Protein AF-A0A952SHS4-F1 (afdb_monomer_lite)

Radius of gyration: 13.52 Å; chains: 1; bounding box: 35×30×28 Å

pLDDT: mean 80.65, std 12.37, range [38.53, 92.38]

Foldseek 3Di:
DDFFPDFDADPPPRDGQETEGADEPDDDPVVPVVVVVVCVVCVVVNYHYAYHYPPDDDDPVRVCVSVVVDPPD

Sequence (73 aa):
LKRVDFALVHPGSRQVEQVVQIEPQSHELHQVESQQIIESLLDTAGIKLRKLQAKRTYPLAHLATRLELTAED

Secondary structure (DSSP, 8-state):
----SEEEE-TTT--EEEEEEEE-SS--GGGHHHHHHHHHHHHHTTPEEEEEETT----HHHHHHHTT-----

Structure (mmCIF, N/CA/C/O backbone):
data_AF-A0A952SHS4-F1
#
_entry.id   AF-A0A952SHS4-F1
#
loop_
_atom_site.group_PDB
_atom_site.id
_atom_site.type_symbol
_atom_site.label_atom_id
_atom_site.label_alt_id
_atom_site.label_comp_id
_atom_site.label_asym_id
_atom_site.label_entity_id
_atom_site.label_seq_id
_atom_site.pdbx_PDB_ins_code
_atom_site.Cartn_x
_atom_site.Cartn_y
_atom_site.Cartn_z
_atom_site.occupancy
_atom_site.B_iso_or_equiv
_atom_site.auth_seq_id
_atom_site.auth_comp_id
_atom_site.auth_asym_id
_atom_site.auth_atom_id
_atom_site.pdbx_PDB_model_num
ATOM 1 N N . LEU A 1 1 ? 1.610 19.903 6.459 1.00 47.47 1 LEU A N 1
ATOM 2 C CA . LEU A 1 1 ? 1.421 18.459 6.196 1.00 47.47 1 LEU A CA 1
ATOM 3 C C . LEU A 1 1 ? 1.678 18.170 4.722 1.00 47.47 1 LEU A C 1
ATOM 5 O O . LEU A 1 1 ? 0.805 18.410 3.902 1.00 47.47 1 LEU A O 1
ATOM 9 N N . LYS A 1 2 ? 2.877 17.715 4.362 1.00 56.44 2 LYS A N 1
ATOM 10 C CA . LYS A 1 2 ? 3.152 17.140 3.038 1.00 56.44 2 LYS A CA 1
ATOM 11 C C . LYS A 1 2 ? 4.241 16.095 3.214 1.00 56.44 2 LYS A C 1
ATOM 13 O O . LYS A 1 2 ? 5.372 16.481 3.480 1.00 56.44 2 LYS A O 1
ATOM 18 N N . ARG A 1 3 ? 3.890 14.810 3.137 1.00 65.69 3 ARG A N 1
ATOM 19 C CA . ARG A 1 3 ? 4.883 13.718 3.133 1.00 65.69 3 ARG A CA 1
ATOM 20 C C . ARG A 1 3 ? 4.479 12.437 2.419 1.00 65.69 3 ARG A C 1
ATOM 22 O O . ARG A 1 3 ? 5.276 11.513 2.365 1.00 65.69 3 ARG A O 1
ATOM 29 N N . VAL A 1 4 ? 3.274 12.390 1.870 1.00 68.50 4 VAL A N 1
ATOM 30 C CA . VAL A 1 4 ? 2.885 11.337 0.939 1.00 68.50 4 VAL A CA 1
ATOM 31 C C . VAL A 1 4 ? 3.048 11.913 -0.459 1.00 68.50 4 VAL A C 1
ATOM 33 O O . VAL A 1 4 ? 2.549 13.010 -0.720 1.00 68.50 4 VAL A O 1
ATOM 36 N N . ASP A 1 5 ? 3.754 11.198 -1.329 1.00 81.56 5 ASP A N 1
ATOM 37 C CA . ASP A 1 5 ? 3.993 11.633 -2.704 1.00 81.56 5 ASP A CA 1
ATOM 38 C C . ASP A 1 5 ? 2.787 11.324 -3.593 1.00 81.56 5 ASP A C 1
ATOM 40 O O . ASP A 1 5 ? 2.413 12.140 -4.433 1.00 81.56 5 ASP A O 1
ATOM 44 N N . PHE A 1 6 ? 2.136 10.177 -3.384 1.00 85.19 6 PHE A N 1
ATOM 45 C CA . PHE A 1 6 ? 0.900 9.816 -4.077 1.00 85.19 6 PHE A CA 1
ATOM 46 C C . PHE A 1 6 ? 0.086 8.777 -3.298 1.00 85.19 6 PHE A C 1
ATOM 48 O O . PHE A 1 6 ? 0.611 8.047 -2.459 1.00 85.19 6 PHE A O 1
ATOM 55 N N . ALA A 1 7 ? -1.216 8.721 -3.573 1.00 86.81 7 ALA A N 1
ATOM 56 C CA . ALA A 1 7 ? -2.160 7.787 -2.968 1.00 86.81 7 ALA A CA 1
ATOM 57 C C . ALA A 1 7 ? -2.746 6.867 -4.042 1.00 86.81 7 ALA A C 1
ATOM 59 O O . ALA A 1 7 ? -3.025 7.317 -5.155 1.00 86.81 7 ALA A O 1
ATOM 60 N N . LEU A 1 8 ? -2.952 5.597 -3.703 1.00 85.12 8 LEU A N 1
ATOM 61 C CA . LEU A 1 8 ? -3.703 4.660 -4.527 1.00 85.12 8 LEU A CA 1
ATOM 62 C C . LEU A 1 8 ? -5.112 4.548 -3.953 1.00 85.12 8 LEU A C 1
ATOM 64 O O . LEU A 1 8 ? -5.314 4.309 -2.759 1.00 85.12 8 LEU A O 1
ATOM 68 N N . VAL A 1 9 ? -6.075 4.799 -4.831 1.00 87.56 9 VAL A N 1
ATOM 69 C CA . VAL A 1 9 ? -7.486 4.940 -4.494 1.00 87.56 9 VAL A CA 1
ATOM 70 C C . VAL A 1 9 ? -8.246 3.822 -5.180 1.00 87.56 9 VAL A C 1
ATOM 72 O O . VAL A 1 9 ? -8.110 3.638 -6.391 1.00 87.56 9 VAL A O 1
ATOM 75 N N . HIS A 1 10 ? -9.070 3.112 -4.417 1.00 85.75 10 HIS A N 1
ATOM 76 C CA . HIS A 1 10 ? -9.914 2.064 -4.963 1.00 85.75 10 HIS A CA 1
ATOM 77 C C . HIS A 1 10 ? -10.915 2.659 -5.975 1.00 85.75 10 HIS A C 1
ATOM 79 O O . HIS A 1 10 ? -11.631 3.613 -5.635 1.00 85.75 10 HIS A O 1
ATOM 85 N N . PRO A 1 11 ? -11.019 2.122 -7.207 1.00 81.81 11 PRO A N 1
ATOM 86 C CA . PRO A 1 11 ? -11.798 2.745 -8.280 1.00 81.81 11 PRO A CA 1
ATOM 87 C C . PRO A 1 11 ? -13.307 2.794 -7.997 1.00 81.81 11 PRO A C 1
ATOM 89 O O . PRO A 1 11 ? -13.990 3.696 -8.483 1.00 81.81 11 PRO A O 1
ATOM 92 N N . GLY A 1 12 ? -13.835 1.858 -7.199 1.00 88.50 12 GLY A N 1
ATOM 93 C CA . GLY A 1 12 ? -15.259 1.801 -6.853 1.00 88.50 12 GLY A CA 1
ATOM 94 C C . GLY A 1 12 ? -15.624 2.628 -5.618 1.00 88.50 12 GLY A C 1
ATOM 95 O O . GLY A 1 12 ? -16.455 3.531 -5.680 1.00 88.50 12 GLY A O 1
ATOM 96 N N . SER A 1 13 ? -14.990 2.327 -4.484 1.00 87.19 13 SER A N 1
ATOM 97 C CA . SER A 1 13 ? -15.312 2.926 -3.177 1.00 87.19 13 SER A CA 1
ATOM 98 C C . SER A 1 13 ? -14.733 4.331 -2.994 1.00 87.19 13 SER A C 1
ATOM 100 O O . SER A 1 13 ? -15.172 5.053 -2.101 1.00 87.19 13 SER A O 1
ATOM 102 N N . ARG A 1 14 ? -13.762 4.731 -3.833 1.00 86.31 14 ARG A N 1
ATOM 103 C CA . ARG A 1 14 ? -13.017 6.001 -3.742 1.00 86.31 14 ARG A CA 1
ATOM 104 C C . ARG A 1 14 ? -12.272 6.187 -2.418 1.00 86.31 14 ARG A C 1
ATOM 106 O O . ARG A 1 14 ? -11.900 7.306 -2.067 1.00 86.31 14 ARG A O 1
ATOM 113 N N . GLN A 1 15 ? -12.059 5.101 -1.685 1.00 87.56 15 GLN A N 1
ATOM 114 C CA . GLN A 1 15 ? -11.274 5.105 -0.461 1.00 87.56 15 GLN A CA 1
ATOM 115 C C . GLN A 1 15 ? -9.789 4.996 -0.798 1.00 87.56 15 GLN A C 1
ATOM 117 O O . GLN A 1 15 ? -9.402 4.339 -1.766 1.00 87.56 15 GLN A O 1
ATOM 122 N N . VAL A 1 16 ? -8.961 5.666 -0.001 1.00 89.12 16 VAL A N 1
ATOM 123 C CA . VAL A 1 16 ? -7.508 5.517 -0.078 1.00 89.12 16 VAL A CA 1
ATOM 124 C C . VAL A 1 16 ? -7.153 4.191 0.581 1.00 89.12 16 VAL A C 1
ATOM 126 O O . VAL A 1 16 ? -7.339 4.042 1.782 1.00 89.12 16 VAL A O 1
ATOM 129 N N . GLU A 1 17 ? -6.644 3.240 -0.192 1.00 87.38 17 GLU A N 1
ATOM 130 C CA . GLU A 1 17 ? -6.221 1.935 0.338 1.00 87.38 17 GLU A CA 1
ATOM 131 C C . GLU A 1 17 ? -4.766 1.971 0.786 1.00 87.38 17 GLU A C 1
ATOM 133 O O . GLU A 1 17 ? -4.361 1.333 1.761 1.00 87.38 17 GLU A O 1
ATOM 138 N N . GLN A 1 18 ? -3.958 2.736 0.055 1.00 89.62 18 GLN A N 1
ATOM 139 C CA . GLN A 1 18 ? -2.549 2.865 0.348 1.00 89.62 18 GLN A CA 1
ATOM 140 C C . GLN A 1 18 ? -1.997 4.215 -0.088 1.00 89.62 18 GLN A C 1
ATOM 142 O O . GLN A 1 18 ? -2.467 4.859 -1.027 1.00 89.62 18 GLN A O 1
ATOM 147 N N . VAL A 1 19 ? -0.946 4.624 0.599 1.00 90.69 19 VAL A N 1
ATOM 148 C CA . VAL A 1 19 ? -0.171 5.820 0.314 1.00 90.69 19 VAL A CA 1
ATOM 149 C C . VAL A 1 19 ? 1.276 5.434 0.071 1.00 90.69 19 VAL A C 1
ATOM 151 O O . VAL A 1 19 ? 1.813 4.538 0.722 1.00 90.69 19 VAL A O 1
ATOM 154 N N . VAL A 1 20 ? 1.918 6.113 -0.871 1.00 90.06 20 VAL A N 1
ATOM 155 C CA . VAL A 1 20 ? 3.307 5.861 -1.237 1.00 90.06 20 VAL A CA 1
ATOM 156 C C . VAL A 1 20 ? 4.155 7.072 -0.880 1.00 90.06 20 VAL A C 1
ATOM 158 O O . VAL A 1 20 ? 3.834 8.212 -1.222 1.00 90.06 20 VAL A O 1
ATOM 161 N N . GLN A 1 21 ? 5.252 6.800 -0.187 1.00 88.94 21 GLN A N 1
ATOM 162 C CA . GLN A 1 21 ? 6.271 7.764 0.188 1.00 88.94 21 GLN A CA 1
ATOM 163 C C . GLN A 1 21 ? 7.579 7.426 -0.528 1.00 88.94 21 GLN A C 1
ATOM 165 O O . GLN A 1 21 ? 8.067 6.293 -0.477 1.00 88.94 21 GLN A O 1
ATOM 170 N N . ILE A 1 22 ? 8.160 8.425 -1.180 1.00 87.00 22 ILE A N 1
ATOM 171 C CA . ILE A 1 22 ? 9.475 8.367 -1.796 1.00 87.00 22 ILE A CA 1
ATOM 172 C C . ILE A 1 22 ? 10.489 8.876 -0.772 1.00 87.00 22 ILE A C 1
ATOM 174 O O . ILE A 1 22 ? 10.555 10.060 -0.449 1.00 87.00 22 ILE A O 1
ATOM 178 N N . GLU A 1 23 ? 11.298 7.969 -0.244 1.00 84.62 23 GLU A N 1
ATOM 179 C CA . GLU A 1 23 ? 12.306 8.301 0.751 1.00 84.62 23 GLU A CA 1
ATOM 180 C C . GLU A 1 23 ? 13.526 8.956 0.084 1.00 84.62 23 GLU A C 1
ATOM 182 O O . GLU A 1 23 ? 14.133 8.360 -0.821 1.00 84.62 23 GLU A O 1
ATOM 187 N N . PRO A 1 24 ? 13.912 10.174 0.512 1.00 75.25 24 PRO A N 1
ATOM 188 C CA . PRO A 1 24 ? 15.158 10.786 0.082 1.00 75.25 24 PRO A CA 1
ATOM 189 C C . PRO A 1 24 ? 16.354 10.011 0.655 1.00 75.25 24 PRO A C 1
ATOM 191 O O . PRO A 1 24 ? 16.257 9.347 1.680 1.00 75.25 24 PRO A O 1
ATOM 194 N N . GLN A 1 25 ? 17.519 10.127 0.013 1.00 67.12 25 GLN A N 1
ATOM 195 C CA . GLN A 1 25 ? 18.742 9.428 0.446 1.00 67.12 25 GLN A CA 1
ATOM 196 C C . GLN A 1 25 ? 19.303 9.926 1.792 1.00 67.12 25 GLN A C 1
ATOM 198 O O . GLN A 1 25 ? 20.199 9.297 2.350 1.00 67.12 25 GLN A O 1
ATOM 203 N N . SER A 1 26 ? 18.806 11.052 2.305 1.00 63.97 26 SER A N 1
ATOM 204 C CA . SER A 1 26 ? 19.275 11.671 3.543 1.00 63.97 26 SER A CA 1
ATOM 205 C C . SER A 1 26 ? 18.094 11.867 4.485 1.00 63.97 26 SER A C 1
ATOM 207 O O . SER A 1 26 ? 17.178 12.634 4.189 1.00 63.97 26 SER A O 1
ATOM 209 N N . HIS A 1 27 ? 18.114 11.160 5.614 1.00 60.56 27 HIS A N 1
ATOM 210 C CA . HIS A 1 27 ? 17.134 11.333 6.680 1.00 60.56 27 HIS A CA 1
ATOM 211 C C . HIS A 1 27 ? 17.514 12.567 7.502 1.00 60.56 27 HIS A C 1
ATOM 213 O O . HIS A 1 27 ? 18.438 12.529 8.312 1.00 60.56 27 HIS A O 1
ATOM 219 N N . GLU A 1 28 ? 16.828 13.685 7.286 1.00 62.38 28 GLU A N 1
ATOM 220 C CA . GLU A 1 28 ? 16.944 14.832 8.184 1.00 62.38 28 GLU A CA 1
ATOM 221 C C . GLU A 1 28 ? 16.314 14.476 9.544 1.00 62.38 28 GLU A C 1
ATOM 223 O O . GLU A 1 28 ? 15.161 14.057 9.612 1.00 62.38 28 GLU A O 1
ATOM 228 N N . LEU A 1 29 ? 17.057 14.634 10.643 1.00 57.94 29 LEU A N 1
ATOM 229 C CA . LEU A 1 29 ? 16.658 14.165 11.983 1.00 57.94 29 LEU A CA 1
ATOM 230 C C . LEU A 1 29 ? 15.344 14.784 12.498 1.00 57.94 29 LEU A C 1
ATOM 232 O O . LEU A 1 29 ? 14.561 14.099 13.152 1.00 57.94 29 LEU A O 1
ATOM 236 N N . HIS A 1 30 ? 15.037 16.031 12.126 1.00 57.59 30 HIS A N 1
ATOM 237 C CA . HIS A 1 30 ? 13.754 16.679 12.443 1.00 57.59 30 HIS A CA 1
ATOM 238 C C . HIS A 1 30 ? 12.546 16.033 11.741 1.00 57.59 30 HIS A C 1
ATOM 240 O O . HIS A 1 30 ? 11.399 16.361 12.035 1.00 57.59 30 HIS A O 1
ATOM 246 N N . GLN A 1 31 ? 12.772 15.114 10.800 1.00 61.66 31 GLN A N 1
ATOM 247 C CA . GLN A 1 31 ? 11.703 14.431 10.085 1.00 61.66 31 GLN A CA 1
ATOM 248 C C . GLN A 1 31 ? 11.170 13.202 10.822 1.00 61.66 31 GLN A C 1
ATOM 250 O O . GLN A 1 31 ? 10.038 12.804 10.560 1.00 61.66 31 GLN A O 1
ATOM 255 N N . VAL A 1 32 ? 11.921 12.632 11.759 1.00 66.62 32 VAL A N 1
ATOM 256 C CA . VAL A 1 32 ? 11.603 11.321 12.342 1.00 66.62 32 VAL A CA 1
ATOM 257 C C . VAL A 1 32 ? 10.335 11.360 13.201 1.00 66.62 32 VAL A C 1
ATOM 259 O O . VAL A 1 32 ? 9.465 10.507 13.053 1.00 66.62 32 VAL A O 1
ATOM 262 N N . GLU A 1 33 ? 10.173 12.382 14.041 1.00 68.62 33 GLU A N 1
ATOM 263 C 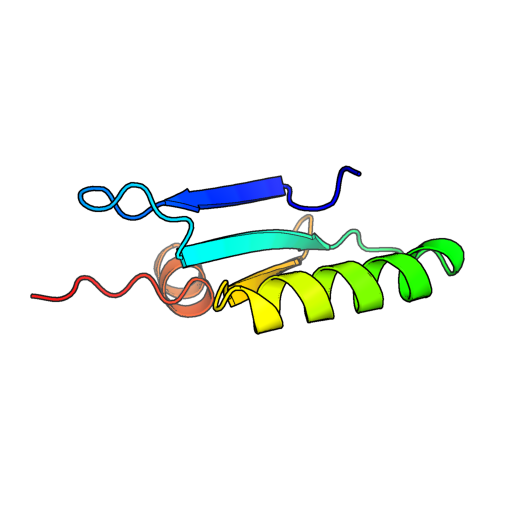CA . GLU A 1 33 ? 9.047 12.464 14.983 1.00 68.62 33 GLU A CA 1
ATOM 264 C C . GLU A 1 33 ? 7.709 12.713 14.266 1.00 68.62 33 GLU A C 1
ATOM 266 O O . GLU A 1 33 ? 6.726 12.003 14.479 1.00 68.62 33 GLU A O 1
ATOM 271 N N . SER A 1 34 ? 7.679 13.647 13.308 1.00 73.62 34 SER A N 1
ATOM 272 C CA . SER A 1 34 ? 6.478 13.887 12.496 1.00 73.62 34 SER A CA 1
ATOM 273 C C . SER A 1 34 ? 6.118 12.699 11.600 1.00 73.62 34 SER A C 1
ATOM 275 O O . SER A 1 34 ? 4.958 12.549 11.225 1.00 73.62 34 SER A O 1
ATOM 277 N N . GLN A 1 35 ? 7.095 11.867 11.226 1.00 77.38 35 GLN A N 1
ATOM 278 C CA . GLN A 1 35 ? 6.852 10.681 10.410 1.00 77.38 35 GLN A CA 1
ATOM 279 C C . GLN A 1 35 ? 6.144 9.585 11.211 1.00 77.38 35 GLN A C 1
ATOM 281 O O . GLN A 1 35 ? 5.187 9.012 10.704 1.00 77.38 35 GLN A O 1
ATOM 286 N N . GL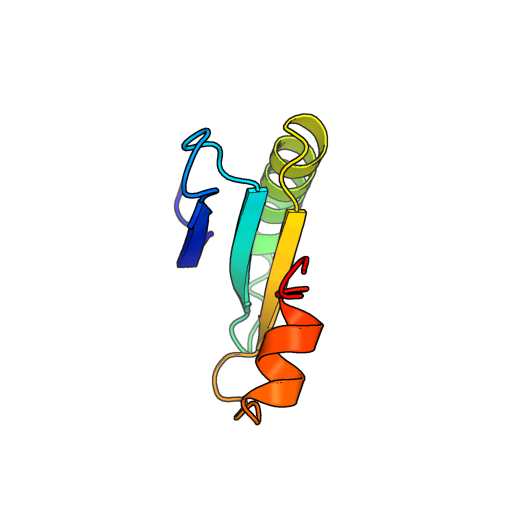N A 1 36 ? 6.532 9.371 12.470 1.00 81.50 36 GLN A N 1
ATOM 287 C CA . GLN A 1 36 ? 5.880 8.397 13.353 1.00 81.50 36 GLN A CA 1
ATOM 288 C C . GLN A 1 36 ? 4.403 8.733 13.596 1.00 81.50 36 GLN A C 1
ATOM 290 O O . GLN A 1 36 ? 3.551 7.849 13.558 1.00 81.50 36 GLN A O 1
ATOM 295 N N . ILE A 1 37 ? 4.081 10.018 13.777 1.00 85.62 37 ILE A N 1
ATOM 296 C CA . ILE A 1 37 ? 2.690 10.468 13.944 1.00 85.62 37 ILE A CA 1
ATOM 297 C C . ILE A 1 37 ? 1.869 10.165 12.683 1.00 85.62 37 ILE A C 1
ATOM 299 O O . ILE A 1 37 ? 0.757 9.654 12.776 1.00 85.62 37 ILE A O 1
ATOM 303 N N . ILE A 1 38 ? 2.412 10.453 11.497 1.00 84.06 38 ILE A N 1
ATOM 304 C CA . ILE A 1 38 ? 1.728 10.180 10.224 1.00 84.06 38 ILE A CA 1
ATOM 305 C C . ILE A 1 38 ? 1.536 8.674 10.025 1.00 84.06 38 ILE A C 1
ATOM 307 O O . ILE A 1 38 ? 0.446 8.252 9.655 1.00 84.06 38 ILE A O 1
ATOM 311 N N . GLU A 1 39 ? 2.564 7.869 10.294 1.00 86.88 39 GLU A N 1
ATOM 312 C CA . GLU A 1 39 ? 2.499 6.406 10.207 1.00 86.88 39 GLU A CA 1
ATOM 313 C C . GLU A 1 39 ? 1.410 5.835 11.122 1.00 86.88 39 GLU A C 1
ATOM 315 O O . GLU A 1 39 ? 0.593 5.036 10.671 1.00 86.88 39 GLU A O 1
ATOM 320 N N . SER A 1 40 ? 1.325 6.320 12.363 1.00 87.81 40 SER A N 1
ATOM 321 C CA . SER A 1 40 ? 0.292 5.906 13.317 1.00 87.81 40 SER A CA 1
ATOM 322 C C . SER A 1 40 ? -1.124 6.306 12.880 1.00 87.81 40 SER A C 1
ATOM 324 O O . SER A 1 40 ? -2.060 5.518 13.028 1.00 87.81 40 SER A O 1
ATOM 326 N N . LEU A 1 41 ? -1.300 7.499 12.302 1.00 89.69 41 LEU A N 1
ATOM 327 C CA . LEU A 1 41 ? -2.598 7.940 11.778 1.00 89.69 41 LEU A CA 1
ATOM 328 C C . LEU A 1 41 ? -3.052 7.106 10.574 1.00 89.69 41 LEU A C 1
ATOM 330 O O . LEU A 1 41 ? -4.231 6.772 10.477 1.00 89.69 41 LEU A O 1
ATOM 334 N N . LEU A 1 42 ? -2.132 6.775 9.664 1.00 89.69 42 LEU A N 1
ATOM 335 C CA . LEU A 1 42 ? -2.422 5.941 8.495 1.00 89.69 42 LEU A CA 1
ATOM 336 C C . LEU A 1 42 ? -2.825 4.526 8.912 1.00 89.69 42 LEU A C 1
ATOM 338 O O . LEU A 1 42 ? -3.842 4.027 8.437 1.00 89.69 42 LEU A O 1
ATOM 342 N N . ASP A 1 43 ? -2.088 3.934 9.851 1.00 89.19 43 ASP A N 1
ATOM 343 C CA . ASP A 1 43 ? -2.394 2.615 10.411 1.00 89.19 43 ASP A CA 1
ATOM 344 C C . ASP A 1 43 ? -3.780 2.591 11.076 1.00 89.19 43 ASP A C 1
ATOM 346 O O . ASP A 1 43 ? -4.609 1.736 10.771 1.00 89.19 43 ASP A O 1
ATOM 350 N N . THR A 1 44 ? -4.097 3.617 11.876 1.00 91.88 44 THR A N 1
ATOM 351 C CA . THR A 1 44 ? -5.420 3.770 12.513 1.00 91.88 44 THR A CA 1
ATOM 352 C C . THR A 1 44 ? -6.552 3.890 11.486 1.00 91.88 44 THR A C 1
ATOM 354 O O . THR A 1 44 ? -7.666 3.425 11.724 1.00 91.88 44 THR A O 1
ATOM 357 N N . ALA A 1 45 ? -6.283 4.513 10.337 1.00 87.88 45 ALA A N 1
ATOM 358 C CA . ALA A 1 45 ? -7.238 4.654 9.243 1.00 87.88 45 ALA A CA 1
ATOM 359 C C . ALA A 1 45 ? -7.336 3.402 8.347 1.00 87.88 45 ALA A C 1
ATOM 361 O O . ALA A 1 45 ? -8.103 3.411 7.385 1.00 87.88 45 ALA A O 1
ATOM 362 N N . GLY A 1 46 ? -6.565 2.343 8.627 1.00 89.19 46 GLY A N 1
ATOM 363 C CA . GLY A 1 46 ? -6.480 1.149 7.783 1.00 89.19 46 GLY A CA 1
ATOM 364 C C . GLY A 1 46 ? -5.784 1.396 6.440 1.00 89.19 46 GLY A C 1
ATOM 365 O O . GLY A 1 46 ? -5.940 0.604 5.512 1.00 89.19 46 GLY A O 1
ATOM 366 N N . ILE A 1 47 ? -5.032 2.493 6.316 1.00 90.62 47 ILE A N 1
ATOM 367 C CA . ILE A 1 47 ? -4.350 2.898 5.088 1.00 90.62 47 ILE A CA 1
ATOM 368 C C . ILE A 1 47 ? -2.912 2.387 5.127 1.00 90.62 47 ILE A C 1
ATOM 370 O O . ILE A 1 47 ? -2.118 2.765 5.989 1.00 90.62 47 ILE A O 1
ATOM 374 N N . LYS A 1 48 ? -2.527 1.574 4.141 1.00 90.81 48 LYS A N 1
ATOM 375 C CA . LYS A 1 48 ? -1.170 1.016 4.075 1.00 90.81 48 LYS A CA 1
ATOM 376 C C . LYS A 1 48 ? -0.158 2.080 3.626 1.00 90.81 48 LYS A C 1
ATOM 378 O O . LYS A 1 48 ? -0.362 2.728 2.603 1.00 90.81 48 LYS A O 1
ATOM 383 N N . LEU A 1 49 ? 0.979 2.213 4.313 1.00 89.25 49 LEU A N 1
ATOM 384 C CA . LEU A 1 49 ? 2.107 3.039 3.851 1.00 89.25 49 LEU A CA 1
ATOM 385 C C . LEU A 1 49 ? 3.145 2.192 3.097 1.00 89.25 49 LEU A C 1
ATOM 387 O O . LEU A 1 49 ? 3.688 1.231 3.640 1.00 89.25 49 LEU A O 1
ATOM 391 N N . ARG A 1 50 ? 3.487 2.582 1.863 1.00 90.31 50 ARG A N 1
ATOM 392 C CA . ARG A 1 50 ? 4.566 1.983 1.060 1.00 90.31 50 ARG A CA 1
ATOM 393 C C . ARG A 1 50 ? 5.720 2.948 0.876 1.00 90.31 50 ARG A C 1
ATOM 395 O O . ARG A 1 50 ? 5.522 4.100 0.517 1.00 90.31 50 ARG A O 1
ATOM 402 N N . LYS A 1 51 ? 6.941 2.450 1.066 1.00 88.62 51 LYS A N 1
ATOM 403 C CA . LYS A 1 51 ? 8.170 3.242 0.953 1.00 88.62 51 LYS A CA 1
ATOM 404 C C . LYS A 1 51 ? 8.990 2.814 -0.263 1.00 88.62 51 LYS A C 1
ATOM 406 O O . LYS A 1 51 ? 9.336 1.633 -0.421 1.00 88.62 51 LYS A O 1
ATOM 411 N N . LEU A 1 52 ? 9.306 3.780 -1.120 1.00 89.06 52 LEU A N 1
ATOM 412 C CA . LEU A 1 52 ? 10.169 3.627 -2.288 1.00 89.06 52 LEU A CA 1
ATOM 413 C C . LEU A 1 52 ? 11.398 4.518 -2.135 1.00 89.06 52 LEU A C 1
ATOM 415 O O . LEU A 1 52 ? 11.292 5.677 -1.774 1.00 89.06 52 LEU A O 1
ATOM 419 N N . GLN A 1 53 ? 12.578 4.001 -2.449 1.00 88.12 53 GLN A N 1
ATOM 420 C CA . GLN A 1 53 ? 13.797 4.809 -2.438 1.00 88.12 53 GLN A CA 1
ATOM 421 C C . GLN A 1 53 ? 13.858 5.741 -3.651 1.00 88.12 53 GLN A C 1
ATOM 423 O O . GLN A 1 53 ? 13.719 5.283 -4.792 1.00 88.12 53 GLN A O 1
ATOM 428 N N . ALA A 1 54 ? 14.142 7.022 -3.409 1.00 81.94 54 ALA A N 1
ATOM 429 C CA . ALA A 1 54 ? 14.464 7.975 -4.462 1.00 81.94 54 ALA A CA 1
ATOM 430 C C . ALA A 1 54 ? 15.675 7.489 -5.279 1.00 81.94 54 ALA A C 1
ATOM 432 O O . ALA A 1 54 ? 16.641 6.961 -4.727 1.00 81.94 54 ALA A O 1
ATOM 433 N N . LYS A 1 55 ? 15.636 7.705 -6.602 1.00 83.62 55 LYS A N 1
ATOM 434 C CA . LYS A 1 55 ? 16.710 7.361 -7.560 1.00 83.62 55 LYS A CA 1
ATOM 435 C C . LYS A 1 55 ? 17.008 5.862 -7.714 1.00 83.62 55 LYS A C 1
ATOM 437 O O . LYS A 1 55 ? 18.019 5.502 -8.312 1.00 83.62 55 LYS A O 1
ATOM 442 N N . ARG A 1 56 ? 16.134 4.982 -7.219 1.00 86.31 56 ARG A N 1
ATOM 443 C CA . ARG A 1 56 ? 16.196 3.548 -7.510 1.00 86.31 56 ARG A CA 1
ATOM 444 C C . ARG A 1 56 ? 15.302 3.213 -8.699 1.00 86.31 56 ARG A C 1
ATOM 446 O O . ARG A 1 56 ? 14.120 3.544 -8.700 1.00 86.31 56 ARG A O 1
ATOM 453 N N . THR A 1 57 ? 15.858 2.515 -9.684 1.00 89.31 57 THR A N 1
ATOM 454 C CA . THR A 1 57 ? 15.073 1.932 -10.776 1.00 89.31 57 THR A CA 1
ATOM 455 C C . THR A 1 57 ? 14.423 0.643 -10.293 1.00 89.31 57 THR A C 1
ATOM 457 O O . THR A 1 57 ? 15.101 -0.253 -9.784 1.00 89.31 57 THR A O 1
ATOM 460 N N . TYR A 1 58 ? 13.108 0.540 -10.467 1.00 86.56 58 TYR A N 1
ATOM 461 C CA . TYR A 1 58 ? 12.349 -0.672 -10.180 1.00 86.56 58 TYR A CA 1
ATOM 462 C C . TYR A 1 58 ? 11.850 -1.259 -11.501 1.00 86.56 58 TYR A C 1
ATOM 464 O O . TYR A 1 58 ? 11.116 -0.576 -12.216 1.00 86.56 58 TYR A O 1
ATOM 472 N N . PRO A 1 59 ? 12.213 -2.508 -11.843 1.00 92.38 59 PRO A N 1
ATOM 473 C CA . PRO A 1 59 ? 11.503 -3.250 -12.877 1.00 92.38 59 PRO A CA 1
ATOM 474 C C . PRO A 1 59 ? 10.005 -3.278 -12.563 1.00 92.38 59 PRO A C 1
ATOM 476 O O . PRO A 1 59 ? 9.633 -3.381 -11.392 1.00 92.38 59 PRO A O 1
ATOM 479 N N . LEU A 1 60 ? 9.152 -3.222 -13.588 1.00 89.38 60 LEU A N 1
ATOM 480 C CA . LEU A 1 60 ? 7.700 -3.099 -13.410 1.00 89.38 60 LEU A CA 1
ATOM 481 C C . LEU A 1 60 ? 7.123 -4.177 -12.478 1.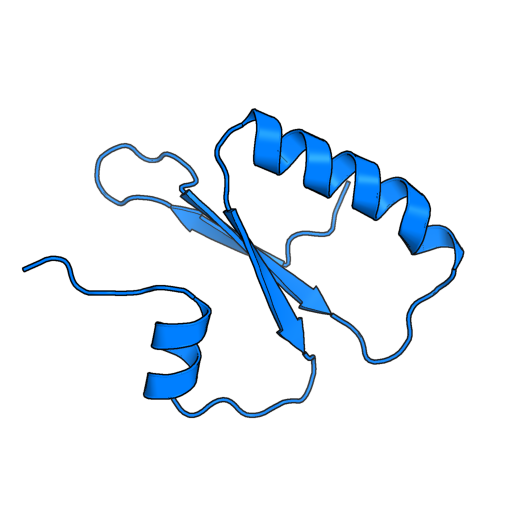00 89.38 60 LEU A C 1
ATOM 483 O O . LEU A 1 60 ? 6.383 -3.848 -11.557 1.00 89.38 60 LEU A O 1
ATOM 487 N N . ALA A 1 61 ? 7.528 -5.437 -12.656 1.00 89.25 61 ALA A N 1
ATOM 488 C CA . ALA A 1 61 ? 7.093 -6.541 -11.799 1.00 89.25 61 ALA A CA 1
ATOM 489 C C . ALA A 1 61 ? 7.491 -6.334 -10.327 1.00 89.25 61 ALA A C 1
ATOM 491 O O . ALA A 1 61 ? 6.668 -6.488 -9.431 1.00 89.25 61 ALA A O 1
ATOM 492 N N . HIS A 1 62 ? 8.729 -5.898 -10.067 1.00 89.25 62 HIS A N 1
ATOM 493 C CA . HIS A 1 62 ? 9.179 -5.579 -8.710 1.00 89.25 62 HIS A CA 1
ATOM 494 C C . HIS A 1 62 ? 8.420 -4.401 -8.103 1.00 89.25 62 HIS A C 1
ATOM 496 O O . HIS A 1 62 ? 8.154 -4.410 -6.901 1.00 89.25 62 HIS A O 1
ATOM 502 N N . LEU A 1 63 ? 8.087 -3.386 -8.904 1.00 88.75 63 LEU A N 1
ATOM 503 C CA . LEU A 1 63 ? 7.292 -2.259 -8.433 1.00 88.75 63 LEU A CA 1
ATOM 504 C C . LEU A 1 63 ? 5.872 -2.710 -8.069 1.00 88.75 63 LEU A C 1
ATOM 506 O O . LEU A 1 63 ? 5.406 -2.379 -6.984 1.00 88.75 63 LEU A O 1
ATOM 510 N N . ALA A 1 64 ? 5.229 -3.511 -8.923 1.00 88.56 64 ALA A N 1
ATOM 511 C CA . ALA A 1 64 ? 3.894 -4.051 -8.679 1.00 88.56 64 ALA A CA 1
ATOM 512 C C . ALA A 1 64 ? 3.846 -4.894 -7.398 1.00 88.56 64 ALA A C 1
ATOM 514 O O . ALA A 1 64 ? 3.013 -4.641 -6.534 1.00 88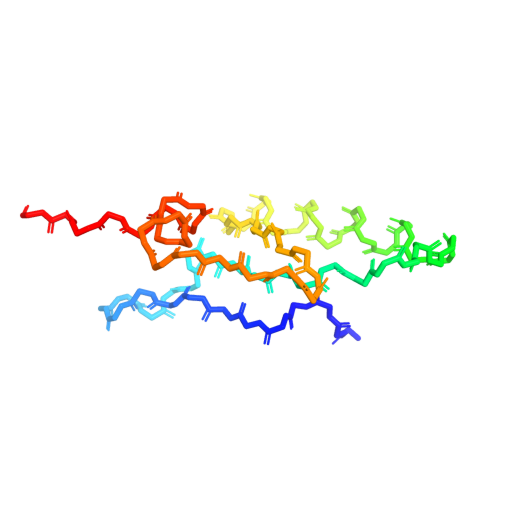.56 64 ALA A O 1
ATOM 515 N N . THR A 1 65 ? 4.799 -5.814 -7.209 1.00 89.00 65 THR A N 1
ATOM 516 C CA . THR A 1 65 ? 4.908 -6.603 -5.971 1.00 89.00 65 THR A CA 1
ATOM 517 C C . THR A 1 65 ? 5.123 -5.715 -4.749 1.00 89.00 65 THR A C 1
ATOM 519 O O . THR A 1 65 ? 4.503 -5.924 -3.712 1.00 89.00 65 THR A O 1
ATOM 522 N N . ARG A 1 66 ? 5.987 -4.697 -4.848 1.00 87.31 66 ARG A N 1
ATOM 523 C CA . ARG A 1 66 ? 6.299 -3.815 -3.715 1.00 87.31 66 ARG A CA 1
ATOM 524 C C . ARG A 1 66 ? 5.130 -2.915 -3.319 1.00 87.31 66 ARG A C 1
ATOM 526 O O . ARG A 1 66 ? 5.022 -2.558 -2.148 1.00 87.31 66 ARG A O 1
ATOM 533 N N . LEU A 1 67 ? 4.281 -2.565 -4.280 1.00 88.25 67 LEU A N 1
ATOM 534 C CA . LEU A 1 67 ? 3.034 -1.834 -4.070 1.00 88.25 67 LEU A CA 1
ATOM 535 C C . LEU A 1 67 ? 1.835 -2.763 -3.801 1.00 88.25 67 LEU A C 1
ATOM 537 O O . LEU A 1 67 ? 0.721 -2.269 -3.655 1.00 88.25 67 LEU A O 1
ATOM 541 N N . GLU A 1 68 ? 2.049 -4.085 -3.725 1.00 86.12 68 GLU A N 1
ATOM 542 C CA . GLU A 1 68 ? 0.988 -5.099 -3.593 1.00 86.12 68 GLU A CA 1
ATOM 543 C C . GLU A 1 68 ? -0.156 -4.897 -4.600 1.00 86.12 68 GLU A C 1
ATOM 545 O O . GLU A 1 68 ? -1.326 -5.097 -4.293 1.00 86.12 68 GLU A O 1
ATOM 550 N N . LEU A 1 69 ? 0.192 -4.481 -5.818 1.00 82.12 69 LEU A N 1
ATOM 551 C CA . LEU A 1 69 ? -0.742 -4.363 -6.930 1.00 82.12 69 LEU A CA 1
ATOM 552 C C . LEU A 1 69 ? -0.921 -5.753 -7.546 1.00 82.12 69 LEU A C 1
ATOM 554 O O . LEU A 1 69 ? -0.363 -6.051 -8.602 1.00 82.12 69 LEU A O 1
ATOM 558 N N . THR A 1 70 ? -1.624 -6.642 -6.853 1.00 68.50 70 THR A N 1
ATOM 559 C CA . THR A 1 70 ? -2.164 -7.849 -7.480 1.00 68.50 70 THR A CA 1
ATOM 560 C C . THR A 1 70 ? -3.443 -7.478 -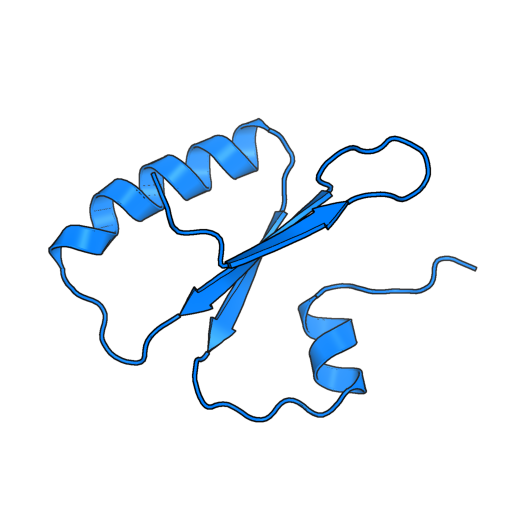8.212 1.00 68.50 70 THR A C 1
ATOM 562 O O . THR A 1 70 ? -4.310 -6.816 -7.649 1.00 68.50 70 THR A O 1
ATOM 565 N N . ALA A 1 71 ? -3.558 -7.897 -9.471 1.00 56.66 71 ALA A N 1
ATOM 566 C CA . ALA A 1 71 ? -4.870 -8.033 -10.077 1.00 56.66 71 ALA A CA 1
ATOM 567 C C . ALA A 1 71 ?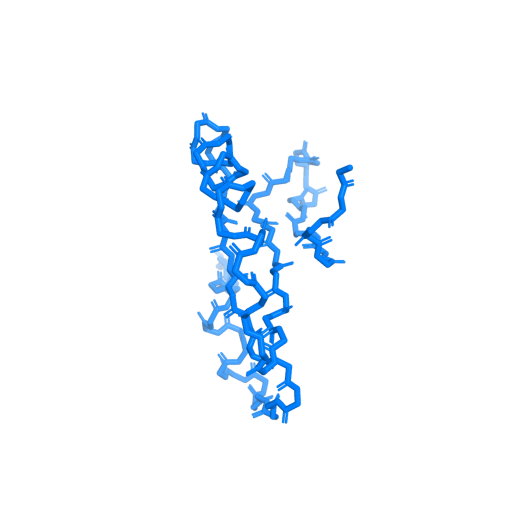 -5.582 -9.134 -9.282 1.00 56.66 71 ALA A C 1
ATOM 569 O O . ALA A 1 71 ? -5.146 -10.282 -9.312 1.00 56.66 71 ALA A O 1
ATOM 570 N N . GLU A 1 72 ? -6.576 -8.772 -8.475 1.00 53.97 72 GLU A N 1
ATOM 571 C CA . GLU A 1 72 ? -7.591 -9.747 -8.088 1.00 53.97 72 GLU A CA 1
ATOM 572 C C . GLU A 1 72 ? -8.328 -10.125 -9.382 1.00 53.97 72 GLU A C 1
ATOM 574 O O . GLU A 1 72 ? -8.865 -9.243 -10.058 1.00 53.97 72 GLU A O 1
ATOM 579 N N . ASP A 1 73 ? -8.225 -11.399 -9.771 1.00 38.53 73 ASP A N 1
ATOM 580 C CA . ASP A 1 73 ? -9.027 -12.021 -10.835 1.00 38.53 73 ASP A CA 1
ATOM 581 C C . ASP A 1 73 ? -10.507 -12.120 -10.426 1.00 38.53 73 ASP A C 1
ATOM 583 O O . ASP A 1 73 ? -10.780 -12.487 -9.256 1.00 38.53 73 ASP A O 1
#